Protein AF-A0A8J3MNL7-F1 (afdb_monomer_lite)

Radius of gyration: 18.12 Å; chains: 1; bounding box: 55×26×40 Å

Foldseek 3Di:
DAKAFPLVVLLVLLQVQCVVVVHDRDDLVNLCVQLVPHSVVSVCNVVRNDRDDDVSNVVSVQVVSVVRPHDDPCNTMDDDDPPPPPVVVVVVVVVPD

InterPro domains:
  IPR001387 Cro/C1-type, helix-turn-helix domain [PF01381] (17-67)
  IPR001387 Cro/C1-type, helix-turn-helix domain [PS50943] (16-76)
  IPR010982 Lambda repressor-like, DNA-binding domain superfamily [G3DSA:1.10.260.40] (13-96)
  IPR010982 Lambda repressor-like, DNA-binding domain superfamily [SSF47413] (24-80)

Secondary structure (DSSP, 8-state):
-EEEE-HHHHHHHHHHHHHHTTPPPPPHHHHHHHH---HHHHHHHHTT--S---HHHHHHHHHHHTTTS---HHHHEEEE--TTSHHHHHHHHTS--

pLDDT: mean 85.66, std 16.0, range [46.56, 97.75]

Structure (mmCIF, N/CA/C/O backbone):
data_AF-A0A8J3MNL7-F1
#
_entry.id   AF-A0A8J3MNL7-F1
#
loop_
_atom_site.group_PDB
_atom_site.id
_atom_site.type_symbol
_atom_site.label_atom_id
_atom_site.label_alt_id
_atom_site.label_comp_id
_atom_site.label_asym_id
_atom_site.label_entity_id
_atom_site.label_seq_id
_atom_site.pdbx_PDB_ins_code
_atom_site.Cartn_x
_atom_site.Cartn_y
_atom_site.Cartn_z
_atom_site.occupancy
_atom_site.B_iso_or_equiv
_atom_site.auth_seq_id
_atom_site.auth_comp_id
_atom_site.auth_asym_id
_atom_site.auth_atom_id
_atom_site.pdbx_PDB_model_num
ATOM 1 N N . MET A 1 1 ? 20.742 -0.863 -14.838 1.00 56.59 1 MET A N 1
ATOM 2 C CA . MET A 1 1 ? 19.547 -0.048 -14.535 1.00 56.59 1 MET A CA 1
ATOM 3 C C . MET A 1 1 ? 18.742 -0.788 -13.488 1.00 56.59 1 MET A C 1
ATOM 5 O O . MET A 1 1 ? 18.325 -1.914 -13.749 1.00 56.59 1 MET A O 1
ATOM 9 N N . THR A 1 2 ? 18.640 -0.230 -12.287 1.00 71.62 2 THR A N 1
ATOM 10 C CA . THR A 1 2 ? 17.910 -0.829 -11.162 1.00 71.62 2 THR A CA 1
ATOM 11 C C . THR A 1 2 ? 16.676 0.011 -10.867 1.00 71.62 2 THR A C 1
ATOM 13 O O . THR A 1 2 ? 16.679 1.225 -11.044 1.00 71.62 2 THR A O 1
ATOM 16 N N . ILE A 1 3 ? 15.589 -0.645 -10.468 1.00 76.88 3 ILE A N 1
ATOM 17 C CA . ILE A 1 3 ? 14.375 0.032 -10.014 1.00 76.88 3 ILE A CA 1
ATOM 18 C C . ILE A 1 3 ? 14.303 -0.172 -8.508 1.00 76.88 3 ILE A C 1
ATOM 20 O O . ILE A 1 3 ? 14.281 -1.316 -8.048 1.00 76.88 3 ILE A O 1
ATOM 24 N N . SER A 1 4 ? 14.254 0.917 -7.745 1.00 83.31 4 SER A N 1
ATOM 25 C CA . SER A 1 4 ? 14.044 0.865 -6.300 1.00 83.31 4 SER A CA 1
ATOM 26 C C . SER A 1 4 ? 12.622 1.282 -5.933 1.00 83.31 4 SER A C 1
ATOM 28 O O . SER A 1 4 ? 11.950 2.017 -6.652 1.00 83.31 4 SER A O 1
ATOM 30 N N . CYS A 1 5 ? 12.122 0.755 -4.815 1.00 89.00 5 CYS A N 1
ATOM 31 C CA . CYS A 1 5 ? 10.756 0.986 -4.355 1.00 89.00 5 CYS A CA 1
ATOM 32 C C . CYS A 1 5 ? 10.759 1.861 -3.103 1.00 89.00 5 CYS A C 1
ATOM 34 O O . CYS A 1 5 ? 11.378 1.519 -2.094 1.00 89.00 5 CYS A O 1
ATOM 36 N N . ARG A 1 6 ? 9.979 2.942 -3.104 1.00 93.19 6 ARG A N 1
ATOM 37 C CA . ARG A 1 6 ? 9.830 3.877 -1.975 1.00 93.19 6 ARG A CA 1
ATOM 38 C C . ARG A 1 6 ? 8.887 3.364 -0.880 1.00 93.19 6 ARG A C 1
ATOM 40 O O . ARG A 1 6 ? 8.232 4.146 -0.193 1.00 93.19 6 ARG A O 1
ATOM 47 N N . LEU A 1 7 ? 8.842 2.047 -0.661 1.00 94.50 7 LEU A N 1
ATOM 48 C CA . LEU A 1 7 ? 7.872 1.410 0.237 1.00 94.50 7 LEU A CA 1
ATOM 49 C C . LEU A 1 7 ? 7.922 1.986 1.661 1.00 94.50 7 LEU A C 1
ATOM 51 O O . LEU A 1 7 ? 6.884 2.223 2.270 1.00 94.50 7 LEU A O 1
ATOM 55 N N . ARG A 1 8 ? 9.126 2.259 2.179 1.00 94.12 8 ARG A N 1
ATOM 56 C CA . ARG A 1 8 ? 9.325 2.843 3.517 1.00 94.12 8 ARG A CA 1
ATOM 57 C C . ARG A 1 8 ? 8.666 4.212 3.663 1.00 94.12 8 ARG A C 1
ATOM 59 O O . ARG A 1 8 ? 8.041 4.476 4.685 1.00 94.12 8 ARG A O 1
ATOM 66 N N . LEU A 1 9 ? 8.801 5.060 2.644 1.00 94.75 9 LEU A N 1
ATOM 67 C CA . LEU A 1 9 ? 8.229 6.403 2.639 1.00 94.75 9 LEU A CA 1
ATOM 68 C C . LEU A 1 9 ? 6.700 6.337 2.594 1.00 94.75 9 LEU A C 1
ATOM 70 O O . LEU A 1 9 ? 6.034 6.985 3.399 1.00 94.75 9 LEU A O 1
ATOM 74 N N . LEU A 1 10 ? 6.149 5.517 1.695 1.00 96.44 10 LEU A N 1
ATOM 75 C CA . LEU A 1 10 ? 4.701 5.361 1.558 1.00 96.44 10 LEU A CA 1
ATOM 76 C C . LEU A 1 10 ? 4.071 4.756 2.818 1.00 96.44 10 LEU A C 1
ATOM 78 O O . LEU A 1 10 ? 3.039 5.238 3.277 1.00 96.44 10 LEU A O 1
ATOM 82 N N . LEU A 1 11 ? 4.724 3.762 3.430 1.00 96.56 11 LEU A N 1
ATOM 83 C CA . LEU A 1 11 ? 4.281 3.165 4.690 1.00 96.56 11 LEU A CA 1
ATOM 84 C C . LEU A 1 11 ? 4.291 4.181 5.840 1.00 96.56 11 LEU A C 1
ATOM 86 O O . LEU A 1 11 ? 3.338 4.241 6.614 1.00 96.56 11 LEU A O 1
ATOM 90 N N . ALA A 1 12 ? 5.343 4.998 5.942 1.00 96.69 12 ALA A N 1
ATOM 91 C CA . ALA A 1 12 ? 5.418 6.054 6.946 1.00 96.69 12 ALA A CA 1
ATOM 92 C C . ALA A 1 12 ? 4.288 7.078 6.767 1.00 96.69 12 ALA A C 1
ATOM 94 O O . ALA A 1 12 ? 3.610 7.412 7.736 1.00 96.69 12 ALA A O 1
ATOM 95 N N . ARG A 1 13 ? 4.029 7.518 5.528 1.00 97.12 13 ARG A N 1
ATOM 96 C CA . ARG A 1 13 ? 2.934 8.447 5.221 1.00 97.12 13 ARG A CA 1
ATOM 97 C C . ARG A 1 13 ? 1.564 7.848 5.540 1.00 97.12 13 ARG A C 1
ATOM 99 O O . ARG A 1 13 ? 0.764 8.502 6.198 1.00 97.12 13 ARG A O 1
ATOM 106 N N . ALA A 1 14 ? 1.314 6.594 5.161 1.00 97.06 14 ALA A N 1
ATOM 107 C CA . ALA A 1 14 ? 0.067 5.906 5.499 1.00 97.06 14 ALA A CA 1
ATOM 108 C C . ALA A 1 14 ? -0.133 5.799 7.019 1.00 97.06 14 ALA A C 1
ATOM 110 O O . ALA A 1 14 ? -1.242 5.973 7.510 1.00 97.06 14 ALA A O 1
ATOM 111 N N . ASN A 1 15 ? 0.940 5.577 7.782 1.00 97.69 15 ASN A N 1
ATOM 112 C CA . ASN A 1 15 ? 0.867 5.550 9.243 1.00 97.69 15 ASN A CA 1
ATOM 113 C C . ASN A 1 15 ? 0.541 6.914 9.859 1.00 97.69 15 ASN A C 1
ATOM 115 O O . ASN A 1 15 ? -0.119 6.945 10.894 1.00 97.69 15 ASN A O 1
ATOM 119 N N . VAL A 1 16 ? 0.952 8.018 9.229 1.00 97.44 16 VAL A N 1
ATOM 120 C CA . VAL A 1 16 ? 0.531 9.365 9.641 1.00 97.44 16 VAL A CA 1
ATOM 121 C C . VAL A 1 16 ? -0.967 9.556 9.414 1.00 97.44 16 VAL A C 1
ATOM 123 O O . VAL A 1 16 ? -1.648 9.999 10.335 1.00 97.44 16 VAL A O 1
ATOM 126 N N . GLU A 1 17 ? -1.496 9.183 8.245 1.00 96.75 17 GLU A N 1
ATOM 127 C CA . GLU A 1 17 ? -2.941 9.299 7.978 1.00 96.75 17 GLU A CA 1
ATOM 128 C C . GLU A 1 17 ? -3.761 8.418 8.931 1.00 96.75 17 GLU A C 1
ATOM 130 O O . GLU A 1 17 ? -4.685 8.895 9.584 1.00 96.75 17 GLU A O 1
ATOM 135 N N . ARG A 1 18 ? -3.339 7.166 9.143 1.00 95.94 18 ARG A N 1
ATOM 136 C CA . ARG A 1 18 ? -3.973 6.267 10.119 1.00 95.94 18 ARG A CA 1
ATOM 137 C C . ARG A 1 18 ? -3.961 6.841 11.533 1.00 95.94 18 ARG A C 1
ATOM 139 O O . ARG A 1 18 ? -4.968 6.762 12.225 1.00 95.94 18 ARG A O 1
ATOM 146 N N . ALA A 1 19 ? -2.847 7.428 11.968 1.00 96.81 19 ALA A N 1
ATOM 147 C CA . ALA A 1 19 ? -2.758 8.031 13.294 1.00 96.81 19 ALA A CA 1
ATOM 148 C C . ALA A 1 19 ? -3.700 9.236 13.451 1.00 96.81 19 ALA A C 1
ATOM 150 O O . ALA A 1 19 ? -4.289 9.401 14.518 1.00 96.81 19 ALA A O 1
ATOM 151 N N . ARG A 1 20 ? -3.885 10.045 12.396 1.00 95.12 20 ARG A N 1
ATOM 152 C CA . ARG A 1 20 ? -4.857 11.155 12.388 1.00 95.12 20 ARG A CA 1
ATOM 153 C C . ARG A 1 20 ? -6.295 10.668 12.559 1.00 95.12 20 ARG A C 1
ATOM 155 O O . ARG A 1 20 ? -7.077 11.331 13.227 1.00 95.12 20 ARG A O 1
ATOM 162 N N . GLU A 1 21 ? -6.614 9.499 12.015 1.00 95.06 21 GLU A N 1
ATOM 163 C CA . GLU A 1 21 ? -7.921 8.839 12.145 1.00 95.06 21 GLU A CA 1
ATOM 164 C C . GLU A 1 21 ? -8.060 8.010 13.442 1.00 95.06 21 GLU A C 1
ATOM 166 O O . GLU A 1 21 ? -9.080 7.362 13.669 1.00 95.06 21 GLU A O 1
ATOM 171 N N . GLY A 1 22 ? -7.040 7.999 14.312 1.00 95.69 22 GLY A N 1
ATOM 172 C CA . GLY A 1 22 ? -7.035 7.210 15.551 1.00 95.69 22 GLY A CA 1
ATOM 173 C C . GLY A 1 22 ? -6.803 5.707 15.341 1.00 95.69 22 GLY A C 1
ATOM 174 O O . GLY A 1 22 ? -7.005 4.902 16.252 1.00 95.69 22 GLY A O 1
ATOM 175 N N . HIS A 1 23 ? -6.371 5.297 14.150 1.00 95.75 23 HIS A N 1
ATOM 176 C CA . HIS A 1 23 ? -6.048 3.915 13.833 1.00 95.75 23 HIS A CA 1
ATOM 177 C C . HIS A 1 23 ? -4.626 3.533 14.258 1.00 95.75 23 HIS A C 1
ATOM 179 O O . HIS A 1 23 ? -3.683 4.322 14.222 1.00 95.75 23 HIS A O 1
ATOM 185 N N . GLN A 1 24 ? -4.449 2.252 14.591 1.00 93.88 24 GLN A N 1
ATOM 186 C CA . GLN A 1 24 ? -3.126 1.684 14.847 1.00 93.88 24 GLN A CA 1
ATOM 187 C C . GLN A 1 24 ? -2.230 1.748 13.605 1.00 93.88 24 GLN A C 1
ATOM 189 O O . GLN A 1 24 ? -2.705 1.594 12.470 1.00 93.88 24 GLN A O 1
ATOM 194 N N . SER A 1 25 ? -0.924 1.891 13.841 1.00 95.44 25 SER A N 1
ATOM 195 C CA . SER A 1 25 ? 0.092 1.875 12.794 1.00 95.44 25 SER A CA 1
ATOM 196 C C . SER A 1 25 ? 0.116 0.544 12.038 1.00 95.44 25 SER A C 1
ATOM 198 O O . SER A 1 25 ? -0.115 -0.545 12.571 1.00 95.44 25 SER A O 1
ATOM 200 N N . LEU A 1 26 ? 0.393 0.645 10.746 1.00 95.94 26 LEU A N 1
ATOM 201 C CA . LEU A 1 26 ? 0.529 -0.470 9.837 1.00 95.94 26 LEU A CA 1
ATOM 202 C C . LEU A 1 26 ? 1.923 -1.089 9.984 1.00 95.94 26 LEU A C 1
ATOM 204 O O . LEU A 1 26 ? 2.949 -0.429 9.799 1.00 95.94 26 LEU A O 1
ATOM 208 N N . SER A 1 27 ? 1.950 -2.384 10.286 1.00 96.00 27 SER A N 1
ATOM 209 C CA . SER A 1 27 ? 3.158 -3.206 10.194 1.00 96.00 27 SER A CA 1
ATOM 210 C C . SER A 1 27 ? 3.304 -3.793 8.788 1.00 96.00 27 SER A C 1
ATOM 212 O O . SER A 1 27 ? 2.319 -3.926 8.063 1.00 96.00 27 SER A O 1
ATOM 214 N N . LEU A 1 28 ? 4.509 -4.246 8.419 1.00 96.00 28 LEU A N 1
ATOM 215 C CA . LEU A 1 28 ? 4.721 -4.988 7.164 1.00 96.00 28 LEU A CA 1
ATOM 216 C C . LEU A 1 28 ? 3.836 -6.241 7.066 1.00 96.00 28 LEU A C 1
ATOM 218 O O . LEU A 1 28 ? 3.370 -6.584 5.985 1.00 96.00 28 LEU A O 1
ATOM 222 N N . ARG A 1 29 ? 3.575 -6.912 8.196 1.00 97.06 29 ARG A N 1
ATOM 223 C CA . ARG A 1 29 ? 2.703 -8.094 8.243 1.00 97.06 29 ARG A CA 1
ATOM 224 C C . ARG A 1 29 ? 1.255 -7.736 7.925 1.00 97.06 29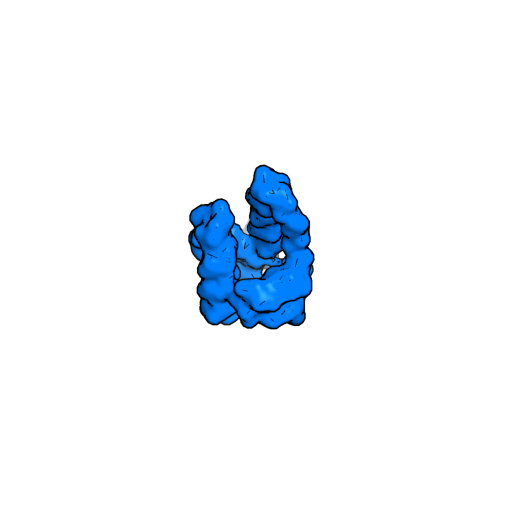 ARG A C 1
ATOM 226 O O . ARG A 1 29 ? 0.615 -8.435 7.150 1.00 97.06 29 ARG A O 1
ATOM 233 N N . ARG A 1 30 ? 0.765 -6.638 8.501 1.00 96.38 30 ARG A N 1
ATOM 234 C CA . ARG A 1 30 ? -0.587 -6.139 8.243 1.00 96.38 30 ARG A CA 1
ATOM 235 C C . ARG A 1 30 ? -0.727 -5.645 6.804 1.00 96.38 30 ARG A C 1
ATOM 237 O O . ARG A 1 30 ? -1.697 -5.986 6.143 1.00 96.38 30 ARG A O 1
ATOM 244 N N . LEU A 1 31 ? 0.288 -4.948 6.288 1.00 97.31 31 LEU A N 1
ATOM 245 C CA . LEU A 1 31 ? 0.346 -4.561 4.880 1.00 97.31 31 LEU A CA 1
ATOM 246 C C . LEU A 1 31 ? 0.245 -5.777 3.953 1.00 97.31 31 LEU A C 1
ATOM 248 O O . LEU A 1 31 ? -0.503 -5.729 2.985 1.00 97.31 31 LEU A O 1
ATOM 252 N N . ALA A 1 32 ? 0.961 -6.865 4.251 1.00 97.50 32 ALA A N 1
ATOM 253 C CA . ALA A 1 32 ? 0.902 -8.085 3.447 1.00 97.50 32 ALA A CA 1
ATOM 254 C C . ALA A 1 32 ? -0.524 -8.647 3.366 1.00 97.50 32 ALA A C 1
ATOM 256 O O . ALA A 1 32 ? -1.018 -8.970 2.290 1.00 97.50 32 ALA A O 1
ATOM 257 N N . GLN A 1 33 ? -1.202 -8.710 4.513 1.00 97.06 33 GLN A N 1
ATOM 258 C CA . GLN A 1 33 ? -2.574 -9.205 4.604 1.00 97.06 33 GLN A CA 1
ATOM 259 C C . GLN A 1 33 ? -3.567 -8.311 3.853 1.00 97.06 33 GLN A C 1
ATOM 261 O O . GL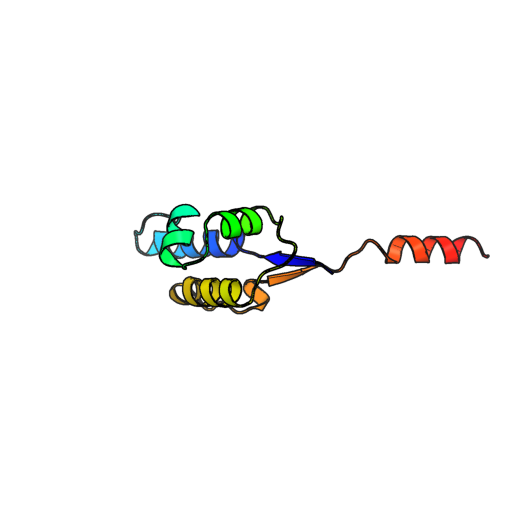N A 1 33 ? -4.447 -8.824 3.172 1.00 97.06 33 GLN A O 1
ATOM 266 N N . GLU A 1 34 ? -3.432 -6.988 3.966 1.00 96.81 34 GLU A N 1
ATOM 267 C CA . GLU A 1 34 ? -4.413 -6.049 3.411 1.00 96.81 34 GLU A CA 1
ATOM 268 C C . GLU A 1 34 ? -4.178 -5.703 1.929 1.00 96.81 34 GLU A C 1
ATOM 270 O O . GLU A 1 34 ? -5.133 -5.383 1.223 1.00 96.81 34 GLU A O 1
ATOM 275 N N . SER A 1 35 ? -2.929 -5.756 1.450 1.00 96.69 35 SER A N 1
ATOM 276 C CA . SER A 1 35 ? -2.578 -5.459 0.048 1.00 96.69 35 SER A CA 1
ATOM 277 C C . SER A 1 35 ? -2.606 -6.684 -0.869 1.00 96.69 35 SER A C 1
ATOM 279 O O . SER A 1 35 ? -2.670 -6.529 -2.084 1.00 96.69 35 SER A O 1
ATOM 281 N N . GLY A 1 36 ? -2.533 -7.897 -0.312 1.00 96.31 36 GLY A N 1
ATOM 282 C CA . GLY A 1 36 ? -2.385 -9.130 -1.091 1.00 96.31 36 GLY A CA 1
ATOM 283 C C . GLY A 1 36 ? -0.954 -9.403 -1.572 1.00 96.31 36 GLY A C 1
ATOM 284 O O . GLY A 1 36 ? -0.704 -10.459 -2.153 1.00 96.31 36 GLY A O 1
ATOM 285 N N . VAL A 1 37 ? -0.001 -8.505 -1.291 1.00 96.69 37 VAL A N 1
ATOM 286 C CA . VAL A 1 37 ? 1.424 -8.721 -1.571 1.00 96.69 37 VAL A CA 1
ATOM 287 C C . VAL A 1 37 ? 2.021 -9.627 -0.498 1.00 96.69 37 VAL A C 1
ATOM 289 O O . VAL A 1 37 ? 1.807 -9.432 0.700 1.00 96.69 37 VAL A O 1
ATOM 292 N N . SER A 1 38 ? 2.836 -10.602 -0.896 1.00 95.81 38 SER A N 1
ATOM 293 C CA . SER A 1 38 ? 3.478 -11.494 0.071 1.00 95.81 38 SER A CA 1
ATOM 294 C C . SER A 1 38 ? 4.451 -10.746 0.998 1.00 95.81 38 SER A C 1
ATOM 296 O O . SER A 1 38 ? 5.155 -9.810 0.606 1.00 95.81 38 SER A O 1
ATOM 298 N N . LEU A 1 39 ? 4.543 -11.194 2.254 1.00 96.69 39 LEU A N 1
ATOM 299 C CA . LEU A 1 39 ? 5.428 -10.574 3.246 1.00 96.69 39 LEU A CA 1
ATOM 300 C C . LEU A 1 39 ? 6.909 -10.630 2.834 1.00 96.69 39 LEU A C 1
ATOM 302 O O . LEU A 1 39 ? 7.664 -9.712 3.147 1.00 96.69 39 LEU A O 1
ATOM 306 N N . SER A 1 40 ? 7.336 -11.683 2.130 1.00 94.00 40 SER A N 1
ATOM 307 C CA . SER A 1 40 ? 8.713 -11.814 1.641 1.00 94.00 40 SER A CA 1
ATOM 308 C C . SER A 1 40 ? 9.042 -10.765 0.578 1.00 94.00 40 SER A C 1
ATOM 310 O O . SER A 1 40 ? 10.102 -10.141 0.660 1.00 94.00 40 SER A O 1
ATOM 312 N N . VAL A 1 41 ? 8.119 -10.509 -0.356 1.00 93.88 41 VAL A N 1
ATOM 313 C CA . VAL A 1 41 ? 8.250 -9.446 -1.364 1.00 93.88 41 VAL A CA 1
ATOM 314 C C . VAL A 1 41 ? 8.300 -8.080 -0.684 1.00 93.88 41 VAL A C 1
ATOM 316 O O . VAL A 1 41 ? 9.225 -7.308 -0.930 1.00 93.88 41 VAL A O 1
ATOM 319 N N . LEU A 1 42 ? 7.387 -7.803 0.252 1.00 95.19 42 LEU A N 1
ATOM 320 C CA . LEU A 1 42 ? 7.403 -6.547 1.010 1.00 95.19 42 LEU A CA 1
ATOM 321 C C . LEU A 1 42 ? 8.692 -6.366 1.820 1.00 95.19 42 LEU A C 1
ATOM 323 O O . LEU A 1 42 ? 9.231 -5.263 1.874 1.00 95.19 42 LEU A O 1
ATOM 327 N N . ALA A 1 43 ? 9.227 -7.431 2.420 1.00 94.25 43 ALA A N 1
ATOM 328 C CA . ALA A 1 43 ? 10.492 -7.376 3.145 1.00 94.25 43 ALA A CA 1
ATOM 329 C C . ALA A 1 43 ? 11.684 -7.085 2.215 1.00 94.25 43 ALA A C 1
ATOM 331 O O . ALA A 1 43 ? 12.567 -6.308 2.584 1.00 94.25 43 ALA A O 1
ATOM 332 N N . ALA A 1 44 ? 11.706 -7.666 1.010 1.00 92.31 44 ALA A N 1
ATOM 333 C CA . ALA A 1 44 ? 12.730 -7.387 0.003 1.00 92.31 44 ALA A CA 1
ATOM 334 C C . ALA A 1 44 ? 12.655 -5.933 -0.495 1.00 92.31 44 ALA A C 1
ATOM 336 O O . ALA A 1 44 ? 13.676 -5.242 -0.521 1.00 92.31 44 ALA A O 1
ATOM 337 N N . LEU A 1 45 ? 11.447 -5.445 -0.802 1.00 91.81 45 LEU A N 1
ATOM 338 C CA . LEU A 1 45 ? 11.186 -4.053 -1.180 1.00 91.81 45 LEU A CA 1
ATOM 339 C C . LEU A 1 45 ? 11.603 -3.081 -0.070 1.00 91.81 45 LEU A C 1
ATOM 341 O O . LEU A 1 45 ? 12.286 -2.095 -0.331 1.00 91.81 45 LEU A O 1
ATOM 345 N N . HIS A 1 46 ? 11.256 -3.383 1.183 1.00 90.25 46 HIS A N 1
ATOM 346 C CA . HIS A 1 46 ? 11.592 -2.549 2.338 1.00 90.25 46 HIS A CA 1
ATOM 347 C C . HIS A 1 46 ? 13.108 -2.426 2.558 1.00 90.25 46 HIS A C 1
ATOM 349 O O . HIS A 1 46 ? 13.583 -1.387 3.016 1.00 90.25 46 HIS A O 1
ATOM 355 N N . ARG A 1 47 ? 13.880 -3.472 2.241 1.00 88.88 47 ARG A N 1
ATOM 356 C CA . ARG A 1 47 ? 15.349 -3.465 2.334 1.00 88.88 47 ARG A CA 1
ATOM 357 C C . ARG A 1 47 ? 16.044 -2.920 1.081 1.00 88.88 47 ARG A C 1
ATOM 359 O O . ARG A 1 47 ? 17.267 -2.871 1.072 1.00 88.88 47 ARG A O 1
ATOM 366 N N . GLY A 1 48 ? 15.300 -2.546 0.037 1.00 84.12 48 GLY A N 1
ATOM 367 C CA . GLY A 1 48 ? 15.878 -2.129 -1.246 1.00 84.12 48 GLY A CA 1
ATOM 368 C C . GLY A 1 48 ? 16.608 -3.258 -1.984 1.00 84.12 48 GLY A C 1
ATOM 369 O O . GLY A 1 48 ? 17.446 -2.999 -2.834 1.00 84.12 48 GLY A O 1
ATOM 370 N N . GLN A 1 49 ? 16.317 -4.522 -1.661 1.00 80.38 49 GLN A N 1
ATOM 371 C CA . GLN A 1 49 ? 17.014 -5.693 -2.212 1.00 80.38 49 GLN A CA 1
ATOM 372 C C . GLN A 1 49 ? 16.358 -6.242 -3.487 1.00 80.38 49 GLN A C 1
ATOM 374 O O . GLN A 1 49 ? 16.688 -7.346 -3.923 1.00 80.38 49 GL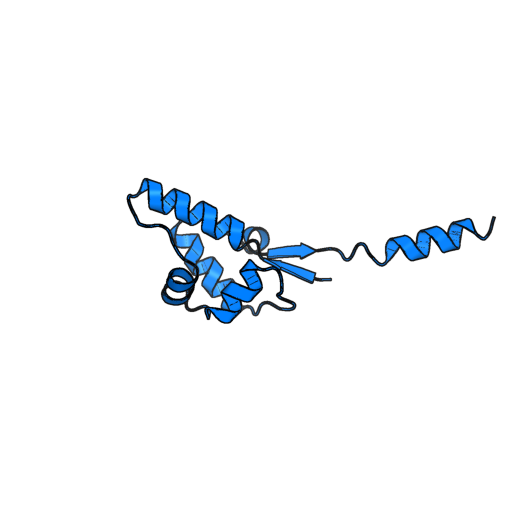N A O 1
ATOM 379 N N . ASN A 1 50 ? 15.402 -5.520 -4.074 1.00 75.62 50 ASN A N 1
ATOM 380 C CA . ASN A 1 50 ? 14.622 -6.052 -5.180 1.00 75.62 50 ASN A CA 1
ATOM 381 C C . ASN A 1 50 ? 15.299 -5.782 -6.526 1.00 75.62 50 ASN A C 1
ATOM 383 O O . ASN A 1 50 ? 15.596 -4.644 -6.867 1.00 75.62 50 ASN A O 1
ATOM 387 N N . ARG A 1 51 ? 15.533 -6.847 -7.302 1.00 68.94 51 ARG A N 1
ATOM 388 C CA . ARG A 1 51 ? 16.077 -6.741 -8.668 1.00 68.94 51 ARG A CA 1
ATOM 389 C C . ARG A 1 51 ? 14.989 -6.516 -9.714 1.00 68.94 51 ARG A C 1
ATOM 391 O O . ARG A 1 51 ? 15.255 -5.926 -10.756 1.00 68.94 51 ARG A O 1
ATOM 398 N N . ARG A 1 52 ? 13.787 -7.034 -9.457 1.00 80.38 52 ARG A N 1
ATOM 399 C CA . ARG A 1 52 ? 12.597 -6.911 -10.305 1.00 80.38 52 ARG A CA 1
ATOM 400 C C . ARG A 1 52 ? 11.369 -6.797 -9.415 1.00 80.38 52 ARG A C 1
ATOM 402 O O . ARG A 1 52 ? 11.330 -7.393 -8.343 1.00 80.38 52 ARG A O 1
ATOM 409 N N . ILE A 1 53 ? 10.387 -6.037 -9.876 1.00 87.88 53 ILE A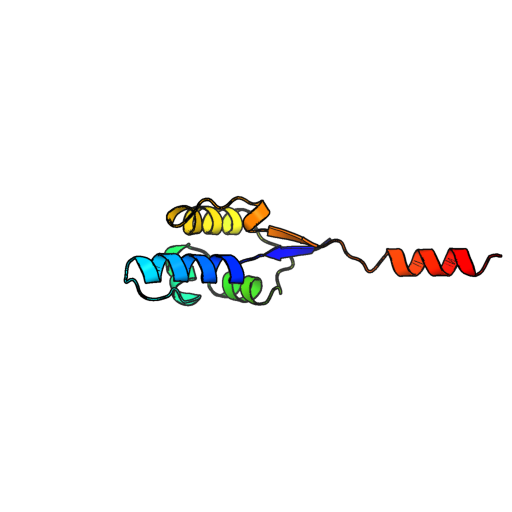 N 1
ATOM 410 C CA . ILE A 1 53 ? 9.081 -5.886 -9.238 1.00 87.88 53 ILE A CA 1
ATOM 411 C C . ILE A 1 53 ? 8.068 -6.202 -10.331 1.00 87.88 53 ILE A C 1
ATOM 413 O O . ILE A 1 53 ? 8.096 -5.561 -11.380 1.00 87.88 53 ILE A O 1
ATOM 417 N N . ASP A 1 54 ? 7.252 -7.234 -10.135 1.00 89.25 54 ASP A N 1
ATOM 418 C CA . ASP A 1 54 ? 6.208 -7.570 -11.101 1.00 89.25 54 ASP A CA 1
ATOM 419 C C . ASP A 1 54 ? 5.068 -6.539 -11.071 1.00 89.25 54 ASP A C 1
ATOM 421 O O . ASP A 1 54 ? 4.849 -5.831 -10.083 1.00 89.25 54 ASP A O 1
ATOM 425 N N . TYR A 1 55 ? 4.340 -6.443 -12.184 1.00 92.06 55 TYR A N 1
ATOM 426 C CA . TYR A 1 55 ? 3.247 -5.482 -12.328 1.00 92.06 55 TYR A CA 1
ATOM 427 C C . TYR A 1 55 ? 2.082 -5.761 -11.376 1.00 92.06 55 TYR A C 1
ATOM 429 O O . TYR A 1 55 ? 1.412 -4.822 -10.963 1.00 92.06 55 TYR A O 1
ATOM 437 N N . THR A 1 56 ? 1.866 -7.017 -10.981 1.00 95.56 56 THR A N 1
ATOM 438 C CA . THR A 1 56 ? 0.827 -7.380 -10.009 1.00 95.56 56 THR A CA 1
ATOM 439 C C . THR A 1 56 ? 1.120 -6.773 -8.640 1.00 95.56 56 THR A C 1
ATOM 441 O O . THR A 1 56 ? 0.234 -6.194 -8.022 1.00 95.56 56 THR A O 1
ATOM 444 N N . THR A 1 57 ? 2.371 -6.828 -8.191 1.00 95.00 57 THR A N 1
ATOM 445 C CA . THR A 1 57 ? 2.840 -6.206 -6.951 1.00 95.00 57 THR A CA 1
ATOM 446 C C . THR A 1 57 ? 2.697 -4.691 -7.025 1.00 95.00 57 THR A C 1
ATOM 448 O O . THR A 1 57 ? 2.246 -4.069 -6.065 1.00 95.00 57 THR A O 1
ATOM 451 N N . VAL A 1 58 ? 3.061 -4.084 -8.162 1.00 95.12 58 VAL A N 1
ATOM 452 C CA . VAL A 1 58 ? 2.881 -2.640 -8.384 1.00 95.12 58 VAL A CA 1
ATOM 453 C C . VAL A 1 58 ? 1.407 -2.264 -8.259 1.00 95.12 58 VAL A C 1
ATOM 455 O O . VAL A 1 58 ? 1.081 -1.378 -7.475 1.00 95.12 58 VAL A O 1
ATOM 458 N N . ASP A 1 59 ? 0.520 -2.962 -8.964 1.00 96.75 59 ASP A N 1
ATOM 459 C CA . ASP A 1 59 ? -0.917 -2.689 -8.955 1.00 96.75 59 ASP A CA 1
ATOM 460 C C . ASP A 1 59 ? -1.531 -2.874 -7.559 1.00 96.75 59 ASP A C 1
ATOM 462 O O . ASP A 1 59 ? -2.221 -1.991 -7.056 1.00 96.75 59 ASP A O 1
ATOM 466 N N . GLN A 1 60 ? -1.193 -3.960 -6.859 1.00 97.56 60 GLN A N 1
ATOM 467 C CA . GLN A 1 60 ? -1.636 -4.204 -5.482 1.00 97.56 60 GLN A CA 1
ATOM 468 C C . GLN A 1 60 ? -1.203 -3.091 -4.519 1.00 97.56 60 GLN A C 1
ATOM 470 O O . GLN A 1 60 ? -2.003 -2.630 -3.701 1.00 97.56 60 GLN A O 1
ATOM 475 N N . LEU A 1 61 ? 0.046 -2.626 -4.616 1.00 97.00 61 LEU A N 1
ATOM 476 C CA . LEU A 1 61 ? 0.551 -1.542 -3.773 1.00 97.00 61 LEU A CA 1
ATOM 477 C C . LEU A 1 61 ? -0.102 -0.203 -4.113 1.00 97.00 61 LEU A C 1
ATOM 479 O O . LEU A 1 61 ? -0.482 0.526 -3.197 1.00 97.00 61 LEU A O 1
ATOM 483 N N . LEU A 1 62 ? -0.261 0.117 -5.399 1.00 97.25 62 LEU A N 1
ATOM 484 C CA . LEU A 1 62 ? -0.953 1.331 -5.829 1.00 97.25 62 LEU A CA 1
ATOM 485 C C . LEU A 1 62 ? -2.406 1.316 -5.351 1.00 97.25 62 LEU A C 1
ATOM 487 O O . LEU A 1 62 ? -2.835 2.271 -4.709 1.00 97.25 62 LEU A O 1
ATOM 491 N N . ASN A 1 63 ? -3.140 0.228 -5.581 1.00 97.44 63 ASN A N 1
ATOM 492 C CA . ASN A 1 63 ? -4.529 0.079 -5.145 1.00 97.44 63 ASN A CA 1
ATOM 493 C C . ASN A 1 63 ? -4.674 0.174 -3.624 1.00 97.44 63 ASN A C 1
ATOM 495 O O . ASN A 1 63 ? -5.654 0.727 -3.125 1.00 97.44 63 ASN A O 1
ATOM 499 N N . TYR A 1 64 ? -3.700 -0.340 -2.872 1.00 97.75 64 TYR A N 1
ATOM 500 C CA . TYR A 1 64 ? -3.704 -0.239 -1.420 1.00 97.75 64 TYR A CA 1
ATOM 501 C C . TYR A 1 64 ? -3.438 1.195 -0.933 1.00 97.75 64 TYR A C 1
ATOM 503 O O . TYR A 1 64 ? -4.221 1.729 -0.146 1.00 97.75 64 TYR A O 1
ATOM 511 N N . PHE A 1 65 ? -2.360 1.842 -1.391 1.00 97.62 65 PHE A N 1
ATOM 512 C CA . PHE A 1 65 ? -1.987 3.176 -0.904 1.00 97.62 65 PHE A CA 1
ATOM 513 C C . PHE A 1 65 ? -2.923 4.288 -1.390 1.00 97.62 65 PHE A C 1
ATOM 515 O O . PHE A 1 65 ? -3.148 5.238 -0.640 1.00 97.62 65 PHE A O 1
ATOM 522 N N . ASN A 1 66 ? -3.543 4.132 -2.566 1.00 97.00 66 ASN A N 1
ATOM 523 C CA . ASN A 1 66 ? -4.543 5.076 -3.080 1.00 97.00 66 ASN A CA 1
ATOM 524 C C . ASN A 1 66 ? -5.797 5.198 -2.199 1.00 97.00 66 ASN A C 1
ATOM 526 O O . ASN A 1 66 ? -6.547 6.157 -2.345 1.00 97.00 66 ASN A O 1
ATOM 530 N N . ARG A 1 67 ? -6.004 4.287 -1.237 1.00 95.12 67 ARG A N 1
ATOM 531 C CA . ARG A 1 67 ? -7.055 4.424 -0.214 1.00 95.12 67 ARG A CA 1
ATOM 532 C C . ARG A 1 67 ? -6.765 5.531 0.803 1.00 95.12 67 ARG A C 1
ATOM 534 O O . ARG A 1 67 ? -7.697 6.012 1.431 1.00 95.12 67 ARG A O 1
ATOM 541 N N . TYR A 1 68 ? -5.496 5.905 0.977 1.00 94.19 68 TYR A N 1
ATOM 542 C CA . TYR A 1 68 ? -5.064 6.932 1.931 1.00 94.19 68 TYR A CA 1
ATOM 543 C C . TYR A 1 68 ? -4.734 8.259 1.240 1.00 94.19 68 TYR A C 1
ATOM 545 O O . TYR A 1 68 ? -5.043 9.328 1.753 1.00 94.19 68 TYR A O 1
ATOM 553 N N . PHE A 1 69 ? -4.050 8.207 0.096 1.00 94.94 69 PHE A N 1
ATOM 554 C CA . PHE A 1 69 ? -3.632 9.384 -0.666 1.00 94.94 69 PHE A CA 1
ATOM 555 C C . PHE A 1 69 ? -3.308 8.985 -2.103 1.00 94.94 69 PHE A C 1
ATOM 557 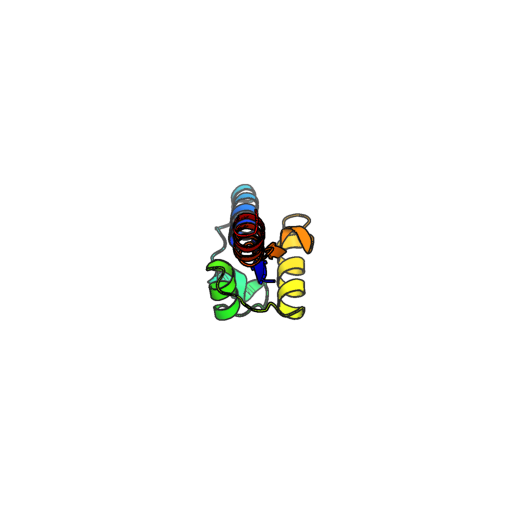O O . PHE A 1 69 ? -2.899 7.855 -2.343 1.00 94.94 69 PHE A O 1
ATOM 564 N N . THR A 1 70 ? -3.422 9.917 -3.049 1.00 96.06 70 THR A N 1
ATOM 565 C CA . THR A 1 70 ? -3.075 9.649 -4.450 1.00 96.06 70 THR A CA 1
ATOM 566 C C . THR A 1 70 ? -1.602 9.249 -4.581 1.00 96.06 70 THR A C 1
ATOM 568 O O . THR A 1 70 ? -0.711 9.998 -4.172 1.00 96.06 70 THR A O 1
ATOM 571 N N . VAL A 1 71 ? -1.355 8.067 -5.149 1.00 95.88 71 VAL A N 1
ATOM 572 C CA . VAL A 1 71 ? -0.031 7.501 -5.434 1.00 95.88 71 VAL A CA 1
ATOM 573 C C . VAL A 1 71 ? 0.013 7.055 -6.884 1.00 95.88 71 VAL A C 1
ATOM 575 O O . VAL A 1 71 ? -0.829 6.278 -7.336 1.00 95.88 71 VAL A O 1
ATOM 578 N N . THR A 1 72 ? 1.036 7.513 -7.596 1.00 94.81 72 THR A N 1
ATOM 579 C CA . THR A 1 72 ? 1.348 7.091 -8.961 1.00 94.81 72 THR A CA 1
ATOM 580 C C . THR A 1 72 ? 2.528 6.119 -8.985 1.00 94.81 72 THR A C 1
ATOM 582 O O . THR A 1 72 ? 3.248 5.944 -7.998 1.00 94.81 72 THR A O 1
ATOM 585 N N . VAL A 1 73 ? 2.781 5.508 -10.145 1.00 92.75 73 VAL A N 1
ATOM 586 C CA . VAL A 1 73 ? 3.956 4.646 -10.355 1.00 92.75 73 VAL A CA 1
ATOM 587 C C . VAL A 1 73 ? 5.260 5.378 -10.012 1.00 92.75 73 VAL A C 1
ATOM 589 O O . VAL A 1 73 ? 6.133 4.772 -9.403 1.00 92.75 73 VAL A O 1
ATOM 592 N N . ASN A 1 74 ? 5.374 6.674 -10.320 1.00 91.25 74 ASN A N 1
ATOM 593 C CA . ASN A 1 74 ? 6.577 7.476 -10.052 1.00 91.25 74 ASN A CA 1
ATOM 594 C C . ASN A 1 74 ? 6.778 7.790 -8.560 1.00 91.25 74 ASN A C 1
ATOM 596 O O . ASN A 1 74 ? 7.892 8.068 -8.117 1.00 91.25 74 ASN A O 1
ATOM 600 N N . ASP A 1 75 ? 5.704 7.746 -7.769 1.00 92.81 75 ASP A N 1
ATOM 601 C CA . ASP A 1 75 ? 5.787 7.890 -6.315 1.00 92.81 75 ASP A CA 1
ATOM 602 C C . ASP A 1 75 ? 6.238 6.584 -5.652 1.00 92.81 75 ASP A C 1
ATOM 604 O O . ASP A 1 75 ? 6.925 6.604 -4.626 1.00 92.81 75 ASP A O 1
ATOM 608 N N . LEU A 1 76 ? 5.853 5.447 -6.243 1.00 93.06 76 LEU A N 1
ATOM 609 C CA . LEU A 1 76 ? 6.183 4.109 -5.759 1.00 93.06 76 LEU A CA 1
ATOM 610 C C . LEU A 1 76 ? 7.579 3.656 -6.197 1.00 93.06 76 LEU A C 1
ATOM 612 O O . LEU A 1 76 ? 8.323 3.100 -5.385 1.00 93.06 76 LEU A O 1
ATOM 616 N N . LEU A 1 77 ? 7.926 3.879 -7.460 1.00 91.19 77 LEU A N 1
ATOM 617 C CA . LEU A 1 77 ? 9.129 3.374 -8.105 1.00 91.19 77 LEU A CA 1
ATOM 618 C C . LEU A 1 77 ? 10.068 4.516 -8.474 1.00 91.19 77 LEU A C 1
ATOM 620 O O . LEU A 1 77 ? 9.662 5.533 -9.028 1.00 91.19 77 LEU A O 1
ATOM 624 N N . LEU A 1 78 ? 11.349 4.304 -8.197 1.00 87.00 78 LEU A N 1
ATOM 625 C CA . LEU A 1 78 ? 12.431 5.152 -8.655 1.00 87.00 78 LEU A CA 1
ATOM 626 C C . LEU A 1 78 ? 13.303 4.408 -9.643 1.00 87.00 78 LEU A C 1
ATOM 628 O O . LEU A 1 78 ? 13.657 3.246 -9.439 1.00 87.00 78 LEU A O 1
ATOM 632 N N . TRP A 1 79 ? 13.705 5.134 -10.674 1.00 81.69 79 TRP A N 1
ATOM 633 C CA . TRP A 1 79 ? 14.775 4.711 -11.550 1.00 81.69 79 TRP A CA 1
ATOM 634 C C . TRP A 1 79 ? 16.122 5.071 -10.929 1.00 81.69 79 TRP A C 1
ATOM 636 O O . TRP A 1 79 ? 16.393 6.242 -10.662 1.00 81.69 79 TRP A O 1
ATOM 646 N N . GLU A 1 80 ? 16.969 4.072 -10.708 1.00 73.69 80 GLU A N 1
ATOM 647 C CA . GLU A 1 80 ? 18.360 4.276 -10.327 1.00 73.69 80 GLU A CA 1
ATOM 648 C C . GLU A 1 80 ? 19.239 4.123 -11.568 1.00 73.69 80 GLU A C 1
ATOM 650 O O . GLU A 1 80 ? 19.400 3.041 -12.151 1.00 73.69 80 GLU A O 1
ATOM 655 N N . GLU A 1 81 ? 19.804 5.251 -11.987 1.00 62.69 81 GLU A N 1
ATOM 656 C CA . GLU A 1 81 ? 20.836 5.278 -13.008 1.00 62.69 81 GLU A CA 1
ATOM 657 C C . GLU A 1 81 ? 22.119 4.687 -12.409 1.00 62.69 81 GLU A C 1
ATOM 659 O O . GLU A 1 81 ? 22.606 5.130 -11.365 1.00 62.69 81 GLU A O 1
ATOM 664 N N . ASN A 1 82 ? 22.645 3.633 -13.040 1.00 57.78 82 ASN A N 1
ATOM 665 C CA . ASN A 1 82 ? 23.888 2.997 -12.614 1.00 57.78 82 ASN A CA 1
ATOM 666 C C . ASN A 1 82 ? 25.036 3.983 -12.862 1.00 57.78 82 ASN A C 1
ATOM 668 O O . ASN A 1 82 ? 25.639 3.981 -13.929 1.00 57.78 82 ASN A O 1
ATOM 672 N N . ARG A 1 83 ? 25.391 4.793 -11.863 1.00 56.19 83 ARG A N 1
ATOM 673 C CA . ARG A 1 83 ? 26.522 5.740 -11.931 1.00 56.19 83 ARG A CA 1
ATOM 674 C C . ARG A 1 83 ? 27.906 5.070 -12.029 1.00 56.19 83 ARG A C 1
ATOM 676 O O . ARG A 1 83 ? 28.919 5.730 -11.819 1.00 56.19 83 ARG A O 1
ATOM 683 N N . GLN A 1 84 ? 27.971 3.767 -12.306 1.00 53.84 84 GLN A N 1
ATOM 684 C CA . GLN A 1 84 ? 29.217 3.006 -12.357 1.00 53.84 84 GLN A CA 1
ATOM 685 C C . GLN A 1 84 ? 29.918 3.062 -13.727 1.00 53.84 84 GLN A C 1
ATOM 687 O O . GLN A 1 84 ? 31.125 2.850 -13.765 1.00 53.84 84 GLN A O 1
ATOM 692 N N . GLU A 1 85 ? 29.223 3.354 -14.834 1.00 52.72 85 GLU A N 1
ATOM 693 C CA . GLU A 1 85 ? 29.823 3.273 -16.184 1.00 52.72 85 GLU A CA 1
ATOM 694 C C . GLU A 1 85 ? 30.561 4.552 -16.633 1.00 52.72 85 GLU A C 1
ATOM 696 O O . GLU A 1 85 ? 31.531 4.461 -17.385 1.00 52.72 85 GLU A O 1
ATOM 701 N N . ASP A 1 86 ? 30.236 5.730 -16.090 1.00 49.50 86 ASP A N 1
ATOM 702 C CA . ASP A 1 86 ? 30.864 6.991 -16.534 1.00 49.50 86 ASP A CA 1
ATOM 703 C C . ASP A 1 86 ? 32.251 7.266 -15.926 1.00 49.50 86 ASP A C 1
ATOM 705 O O . ASP A 1 86 ? 33.057 8.017 -16.484 1.00 49.50 86 ASP A O 1
ATOM 709 N N . 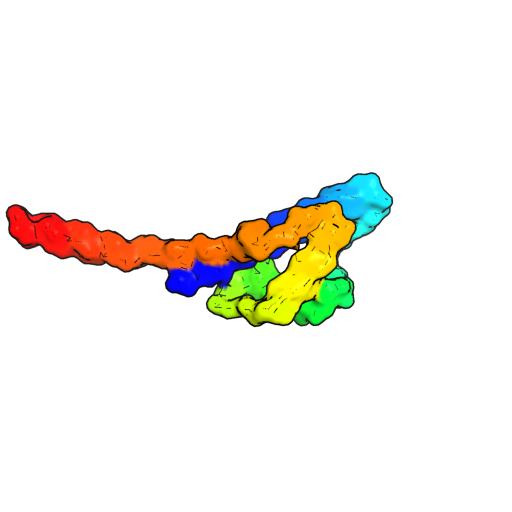ALA A 1 87 ? 32.586 6.639 -14.794 1.00 54.25 87 ALA A N 1
ATOM 710 C CA . ALA A 1 87 ? 33.890 6.833 -14.152 1.00 54.25 87 ALA A CA 1
ATOM 711 C C . ALA A 1 87 ? 35.041 6.159 -14.926 1.00 54.25 87 ALA A C 1
ATOM 713 O O . ALA A 1 87 ? 36.191 6.597 -14.847 1.00 54.25 87 ALA A O 1
ATOM 714 N N . SER A 1 88 ? 34.742 5.115 -15.703 1.00 55.50 88 SER A N 1
ATOM 715 C CA . SER A 1 88 ? 35.737 4.389 -16.499 1.00 55.50 88 SER A CA 1
ATOM 716 C C . SER A 1 88 ? 36.055 5.087 -17.825 1.00 55.50 88 SER A C 1
ATOM 718 O O . SER A 1 88 ? 37.188 4.998 -18.298 1.00 55.50 88 SER A O 1
ATOM 720 N N . ILE A 1 89 ? 35.108 5.844 -18.389 1.00 57.62 89 ILE A N 1
ATOM 721 C CA . ILE A 1 89 ? 35.294 6.566 -19.659 1.00 57.62 89 ILE A CA 1
ATOM 722 C C . ILE A 1 89 ? 36.096 7.864 -19.442 1.00 57.62 89 ILE A C 1
ATOM 724 O O . ILE A 1 89 ? 36.967 8.202 -20.247 1.00 57.62 89 ILE A O 1
ATOM 728 N N . SER A 1 90 ? 35.907 8.542 -18.303 1.00 53.22 90 SER A N 1
ATOM 729 C CA . SER A 1 90 ? 36.632 9.779 -17.958 1.00 53.22 90 SER A CA 1
ATOM 730 C C . SER A 1 90 ? 38.151 9.576 -17.784 1.00 53.22 90 SER A C 1
ATOM 732 O O . SER A 1 90 ? 38.957 10.423 -18.176 1.00 53.22 90 SER A O 1
ATOM 734 N N . ASN A 1 91 ? 38.579 8.409 -17.286 1.00 55.66 91 ASN A N 1
ATOM 735 C CA . ASN A 1 91 ? 40.002 8.104 -17.090 1.00 55.66 91 ASN A CA 1
ATOM 736 C C . ASN A 1 91 ? 40.731 7.646 -18.367 1.00 55.66 91 ASN A C 1
ATOM 738 O O . ASN A 1 91 ? 41.958 7.744 -18.425 1.00 55.66 91 ASN A O 1
ATOM 742 N N . ALA A 1 92 ? 40.011 7.173 -19.390 1.00 54.41 92 ALA A N 1
ATOM 743 C CA . ALA A 1 92 ? 40.602 6.819 -20.684 1.00 54.41 92 ALA A CA 1
ATOM 744 C C . ALA A 1 92 ? 40.922 8.068 -21.528 1.00 54.41 92 ALA A C 1
ATOM 746 O O . ALA A 1 92 ? 41.947 8.119 -22.208 1.00 54.41 92 ALA A O 1
ATOM 747 N N . HIS A 1 93 ? 40.100 9.118 -21.421 1.00 52.50 93 HIS A N 1
ATOM 748 C CA . HIS A 1 93 ? 40.299 10.365 -22.167 1.00 52.50 93 HIS A CA 1
ATOM 749 C C . HIS A 1 93 ? 41.424 11.252 -21.599 1.00 52.50 93 HIS A C 1
ATOM 751 O O . HIS A 1 93 ? 41.983 12.073 -22.315 1.00 52.50 93 HIS A O 1
ATOM 757 N N . ARG A 1 94 ? 41.813 11.059 -20.330 1.00 53.78 94 ARG A N 1
ATOM 758 C CA . ARG A 1 94 ? 42.900 11.816 -19.675 1.00 53.78 94 ARG A CA 1
ATOM 759 C C . ARG A 1 94 ? 44.300 11.215 -19.827 1.00 53.78 94 ARG A C 1
ATOM 761 O O . ARG A 1 94 ? 45.262 11.849 -19.417 1.00 53.78 94 ARG A O 1
ATOM 768 N N . ARG A 1 95 ? 44.423 9.997 -20.364 1.00 53.78 95 ARG A N 1
ATOM 769 C CA . ARG A 1 95 ? 45.717 9.315 -20.582 1.00 53.78 95 ARG A CA 1
ATOM 770 C C . ARG A 1 95 ? 46.241 9.430 -22.019 1.00 53.78 95 ARG A C 1
ATOM 772 O O . ARG A 1 95 ? 47.264 8.831 -22.328 1.00 53.78 95 ARG A O 1
ATOM 779 N N . SER A 1 96 ? 45.545 10.185 -22.870 1.00 55.69 96 SER A N 1
ATOM 780 C CA . SER A 1 96 ? 45.837 10.322 -24.306 1.00 55.69 96 SER A CA 1
ATOM 781 C C . SER A 1 96 ? 46.229 11.755 -24.708 1.00 55.69 96 SER A C 1
ATOM 783 O O . SER A 1 96 ? 46.106 12.116 -25.875 1.00 55.69 96 SER A O 1
ATOM 785 N N . SER A 1 97 ? 46.650 12.600 -23.760 1.00 46.56 97 SER A N 1
ATOM 786 C CA . SER A 1 97 ? 47.124 13.973 -24.008 1.00 46.56 97 SER A CA 1
ATOM 787 C C . SER A 1 97 ? 48.343 14.289 -23.163 1.00 46.56 97 SER A C 1
ATOM 789 O O . SER A 1 97 ? 48.367 13.825 -22.001 1.00 46.56 97 SER A O 1
#

Organism: NCBI:txid2778364

Sequence (97 aa):
MTISCRLRLLLARANVERAREGHQSLSLRRLAQESGVSLSVLAALHRGQNRRIDYTTVDQLLNYFNRYFTVTVNDLLLWEENRQEDASISNAHRRSS